Protein AF-A0A1V4QFD5-F1 (afdb_monomer_lite)

Sequence (100 aa):
MILFIFVQLALADSLFNNGFYHLARIEYERAIYFYPELGREWQTRLNLANATIEVDELKGVDAFDKLINDFPEYADEARMNLARHYLKTDRYYIASSILA

Secondary structure (DSSP, 8-state):
-HHHHHHHHHHHHHHHHTT-HHHHHHHHHHHHHH-TTGGG-HHHHHHHHHHHHTT-HHHHHHHHHHHHHH-GGGHHHHHHHHHHHHHHTT-HHHHHHH--

Foldseek 3Di:
DVVVLVVLLVVLVVCVVVVVLVVSLVSLVVSCVVPVVLVLDLVSLLSNLLSCCSPPVVVSVVSLVVSCVSCVVCNQVSLQSNLVVCVVVVNNVVSVVSND

Radius of gyration: 13.6 Å; chains: 1; bounding box: 38×30×27 Å

Structure (mmCIF, N/CA/C/O backbone):
data_AF-A0A1V4QFD5-F1
#
_entry.id   AF-A0A1V4QFD5-F1
#
loop_
_atom_site.group_PDB
_atom_site.id
_atom_site.type_symbol
_atom_site.label_atom_id
_atom_site.label_alt_id
_atom_site.label_comp_id
_atom_site.label_asym_id
_atom_site.label_entity_id
_atom_site.label_seq_id
_atom_site.pdbx_PDB_ins_code
_atom_site.Cartn_x
_atom_site.Cartn_y
_atom_site.Cartn_z
_atom_site.occupancy
_atom_site.B_iso_or_equiv
_atom_site.auth_seq_id
_atom_site.auth_comp_id
_atom_site.auth_asym_id
_atom_site.auth_atom_id
_atom_site.pdbx_PDB_model_num
ATOM 1 N N . MET A 1 1 ? 22.974 7.301 -9.805 1.00 61.69 1 MET A N 1
ATOM 2 C CA . MET A 1 1 ? 21.508 7.492 -9.892 1.00 61.69 1 MET A CA 1
ATOM 3 C C . MET A 1 1 ? 20.740 6.630 -8.887 1.00 61.69 1 MET A C 1
ATOM 5 O O . MET A 1 1 ? 19.788 7.128 -8.318 1.00 61.69 1 MET A O 1
ATOM 9 N N . ILE A 1 2 ? 21.212 5.417 -8.569 1.00 64.06 2 ILE A N 1
ATOM 10 C CA . ILE A 1 2 ? 20.643 4.508 -7.548 1.00 64.06 2 ILE A CA 1
ATOM 11 C C . ILE A 1 2 ? 20.407 5.166 -6.168 1.00 64.06 2 ILE A C 1
ATOM 13 O O . ILE A 1 2 ? 19.397 4.908 -5.526 1.00 64.06 2 ILE A O 1
ATOM 17 N N . LEU A 1 3 ? 21.296 6.065 -5.724 1.00 72.12 3 LEU A N 1
ATOM 18 C CA . LEU A 1 3 ? 21.166 6.748 -4.428 1.00 72.12 3 LEU A CA 1
ATOM 19 C C . LEU A 1 3 ? 19.847 7.537 -4.292 1.00 72.12 3 LEU A C 1
ATOM 21 O O . LEU A 1 3 ? 19.268 7.578 -3.213 1.00 72.12 3 LEU A O 1
ATOM 25 N N . PHE A 1 4 ? 19.360 8.140 -5.382 1.00 78.75 4 PHE A N 1
ATOM 26 C CA . PHE A 1 4 ? 18.130 8.938 -5.356 1.00 78.75 4 PHE A CA 1
ATOM 27 C C . PHE A 1 4 ? 16.876 8.070 -5.184 1.00 78.75 4 PHE A C 1
ATOM 29 O O . PHE A 1 4 ? 15.946 8.502 -4.511 1.00 78.75 4 PHE A O 1
ATOM 36 N N . ILE A 1 5 ? 16.877 6.841 -5.715 1.00 80.31 5 ILE A N 1
ATOM 37 C CA . ILE A 1 5 ? 15.777 5.875 -5.554 1.00 80.31 5 ILE A CA 1
ATOM 38 C C . ILE A 1 5 ? 15.581 5.539 -4.078 1.00 80.31 5 ILE A C 1
ATOM 40 O O . ILE A 1 5 ? 14.485 5.678 -3.538 1.00 80.31 5 ILE A O 1
ATOM 44 N N . PHE A 1 6 ? 16.667 5.134 -3.416 1.00 81.12 6 PHE A N 1
ATOM 45 C CA . PHE A 1 6 ? 16.618 4.715 -2.019 1.00 81.12 6 PHE A CA 1
ATOM 46 C C . PHE A 1 6 ? 16.210 5.853 -1.090 1.00 81.12 6 PHE A C 1
ATOM 48 O O . PHE A 1 6 ? 15.441 5.631 -0.162 1.00 81.12 6 PHE A O 1
ATOM 55 N N . VAL A 1 7 ? 16.671 7.078 -1.361 1.00 87.69 7 VAL A N 1
ATOM 56 C CA . VAL A 1 7 ? 16.253 8.258 -0.591 1.00 87.69 7 VAL A CA 1
ATOM 57 C C . VAL A 1 7 ? 14.752 8.512 -0.747 1.00 87.69 7 VAL A C 1
ATOM 59 O O . VAL A 1 7 ? 14.087 8.841 0.233 1.00 87.69 7 VAL A O 1
ATOM 62 N N . GLN A 1 8 ? 14.204 8.335 -1.951 1.00 89.62 8 GLN A N 1
ATOM 63 C CA . GLN A 1 8 ? 12.789 8.587 -2.207 1.00 89.62 8 GLN A CA 1
ATOM 64 C C . GLN A 1 8 ? 11.872 7.528 -1.586 1.00 89.62 8 GLN A C 1
ATOM 66 O O . GLN A 1 8 ? 10.878 7.886 -0.957 1.00 89.62 8 GLN A O 1
ATOM 71 N N . LEU A 1 9 ? 12.231 6.244 -1.685 1.00 93.69 9 LEU A N 1
ATOM 72 C CA . LEU A 1 9 ? 11.500 5.173 -0.999 1.00 93.69 9 LEU A CA 1
ATOM 73 C C . LEU A 1 9 ? 11.596 5.314 0.523 1.00 93.69 9 LEU A C 1
ATOM 75 O O . LEU A 1 9 ? 10.574 5.251 1.195 1.00 93.69 9 LEU A O 1
ATOM 79 N N . ALA A 1 10 ? 12.777 5.628 1.065 1.00 95.19 10 ALA A N 1
ATOM 80 C CA . ALA A 1 10 ? 12.936 5.855 2.501 1.00 95.19 10 ALA A CA 1
ATOM 81 C C . ALA A 1 10 ? 12.092 7.040 3.009 1.00 95.19 10 ALA A C 1
ATOM 83 O O . ALA A 1 10 ? 11.554 6.994 4.117 1.00 95.19 10 ALA A O 1
ATOM 84 N N . LEU A 1 11 ? 11.949 8.102 2.206 1.00 96.12 11 LEU A N 1
ATOM 85 C CA . LEU A 1 11 ? 11.040 9.204 2.520 1.00 96.12 11 LEU A CA 1
ATOM 86 C C . LEU A 1 11 ? 9.580 8.732 2.540 1.00 96.12 11 LEU A C 1
ATOM 88 O O . LEU A 1 11 ? 8.861 9.042 3.490 1.00 96.12 11 LEU A O 1
ATOM 92 N N . ALA A 1 12 ? 9.150 7.978 1.526 1.00 97.50 12 ALA A N 1
ATOM 93 C CA . ALA A 1 12 ? 7.795 7.437 1.449 1.00 97.50 12 ALA A CA 1
ATOM 94 C C . ALA A 1 12 ? 7.477 6.497 2.630 1.00 97.50 12 ALA A C 1
ATOM 96 O O . ALA A 1 12 ? 6.441 6.661 3.278 1.00 97.50 12 ALA A O 1
ATOM 97 N N . ASP A 1 13 ? 8.399 5.595 2.974 1.00 97.50 13 ASP A N 1
ATOM 98 C CA . ASP A 1 13 ? 8.294 4.689 4.123 1.00 97.50 13 ASP A CA 1
ATOM 99 C C . ASP A 1 13 ? 8.191 5.478 5.440 1.00 97.50 13 ASP A C 1
ATOM 101 O O . ASP A 1 13 ? 7.346 5.196 6.291 1.00 97.50 13 ASP A O 1
ATOM 105 N N . SER A 1 14 ? 9.020 6.515 5.605 1.00 98.19 14 SER A N 1
ATOM 106 C CA . SER A 1 14 ? 8.982 7.393 6.780 1.00 98.19 14 SER A CA 1
ATOM 107 C C . SER A 1 14 ? 7.635 8.106 6.909 1.00 98.19 14 SER A C 1
ATOM 109 O O . SER A 1 14 ? 7.029 8.104 7.982 1.00 98.19 14 SER A O 1
ATOM 111 N N . LEU A 1 15 ? 7.120 8.670 5.813 1.00 98.50 15 LEU A N 1
ATOM 112 C CA . LEU A 1 15 ? 5.803 9.309 5.789 1.00 98.50 15 LEU A CA 1
ATOM 113 C C . LEU A 1 15 ? 4.693 8.318 6.156 1.00 98.50 15 LEU A C 1
ATOM 115 O O . LEU A 1 15 ? 3.820 8.655 6.956 1.00 98.50 15 LEU A O 1
ATOM 119 N N . PHE A 1 16 ? 4.753 7.094 5.624 1.00 98.12 16 PHE A N 1
ATOM 120 C CA . PHE A 1 16 ? 3.782 6.040 5.910 1.00 98.12 16 PHE A CA 1
ATOM 121 C C . PHE A 1 16 ? 3.778 5.667 7.397 1.00 98.12 16 PHE A C 1
ATOM 123 O O . PHE A 1 16 ? 2.725 5.662 8.035 1.00 98.12 16 PHE A O 1
ATOM 130 N N . ASN A 1 17 ? 4.959 5.431 7.971 1.00 97.62 17 ASN A N 1
ATOM 131 C CA . ASN A 1 17 ? 5.116 5.049 9.376 1.00 97.62 17 ASN A CA 1
ATOM 132 C C . ASN A 1 17 ? 4.661 6.144 10.354 1.00 97.62 17 ASN A C 1
ATOM 134 O O . ASN A 1 17 ? 4.271 5.839 11.478 1.00 97.62 17 ASN A O 1
ATOM 138 N N . ASN A 1 18 ? 4.667 7.409 9.924 1.00 98.00 18 ASN A N 1
ATOM 139 C CA . ASN A 1 18 ? 4.156 8.540 10.702 1.00 98.00 18 ASN A CA 1
ATOM 140 C C . ASN A 1 18 ? 2.668 8.848 10.430 1.00 98.00 18 ASN A C 1
ATOM 142 O O . ASN A 1 18 ? 2.148 9.846 10.923 1.00 98.00 18 ASN A O 1
ATOM 146 N N . GLY A 1 19 ? 1.969 8.014 9.652 1.00 97.25 19 GLY A N 1
ATOM 147 C CA . GLY A 1 19 ? 0.539 8.166 9.364 1.00 97.25 19 GLY A CA 1
ATOM 148 C C . GLY A 1 19 ? 0.205 9.200 8.285 1.00 97.25 19 GLY A C 1
ATOM 149 O O . GLY A 1 19 ? -0.968 9.459 8.020 1.00 97.25 19 GLY A O 1
ATOM 150 N N . PHE A 1 20 ? 1.203 9.777 7.609 1.00 98.50 20 PHE A N 1
ATOM 151 C CA . PHE A 1 20 ? 0.997 10.711 6.500 1.00 98.50 20 PHE A CA 1
ATOM 152 C C . PHE A 1 20 ? 0.720 9.962 5.187 1.00 98.50 20 PHE A C 1
ATOM 154 O O . PHE A 1 20 ? 1.408 10.157 4.185 1.00 98.50 20 PHE A O 1
ATOM 161 N N . TYR A 1 21 ? -0.301 9.101 5.181 1.00 97.94 21 TYR A N 1
ATOM 162 C CA . TYR A 1 21 ? -0.568 8.141 4.103 1.00 97.94 21 TYR A CA 1
ATOM 163 C C . TYR A 1 21 ? -0.753 8.787 2.727 1.00 97.94 21 TYR A C 1
ATOM 165 O O . TYR A 1 21 ? -0.230 8.287 1.734 1.00 97.94 21 TYR A O 1
ATOM 173 N N . HIS A 1 22 ? -1.415 9.945 2.663 1.00 98.19 22 HIS A N 1
ATOM 174 C CA . HIS A 1 22 ? -1.575 10.692 1.413 1.00 98.19 22 HIS A CA 1
ATOM 175 C C . HIS A 1 22 ? -0.229 11.135 0.816 1.00 98.19 22 HIS A C 1
ATOM 177 O O . HIS A 1 22 ? -0.016 11.003 -0.387 1.00 98.19 22 HIS A O 1
ATOM 183 N N . LEU A 1 23 ? 0.692 11.634 1.649 1.00 98.25 23 LEU A N 1
ATOM 184 C CA . LEU A 1 23 ? 2.027 12.037 1.196 1.00 98.25 23 LEU A CA 1
ATOM 185 C C . LEU A 1 23 ? 2.885 10.818 0.854 1.00 98.25 23 LEU A C 1
ATOM 187 O O . LEU A 1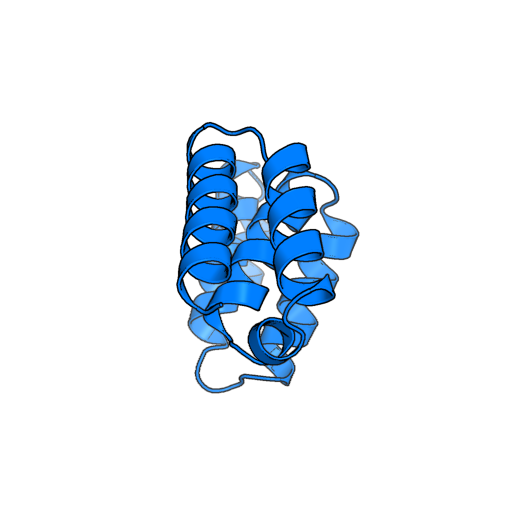 23 ? 3.573 10.831 -0.161 1.00 98.25 23 LEU A O 1
ATOM 191 N N . ALA A 1 24 ? 2.797 9.752 1.654 1.00 98.50 24 ALA A N 1
ATOM 192 C CA . ALA A 1 24 ? 3.482 8.495 1.372 1.00 98.50 24 ALA A CA 1
ATOM 193 C C . ALA A 1 24 ? 3.079 7.932 0.002 1.00 98.50 24 ALA A C 1
ATOM 195 O O . ALA A 1 24 ? 3.948 7.611 -0.805 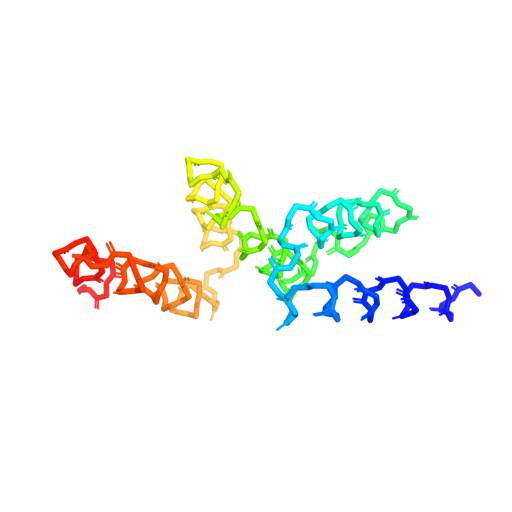1.00 98.50 24 ALA A O 1
ATOM 196 N N . ARG A 1 25 ? 1.771 7.895 -0.301 1.00 98.31 25 ARG A N 1
ATOM 197 C CA . ARG A 1 25 ? 1.250 7.457 -1.605 1.00 98.31 25 ARG A CA 1
ATOM 198 C C . ARG A 1 25 ? 1.866 8.259 -2.751 1.00 98.31 25 ARG A C 1
ATOM 200 O O . ARG A 1 25 ? 2.367 7.660 -3.695 1.00 98.31 25 ARG A O 1
ATOM 207 N N . ILE A 1 26 ? 1.875 9.591 -2.641 1.00 97.94 26 ILE A N 1
ATOM 208 C CA . ILE A 1 26 ? 2.459 10.476 -3.661 1.00 97.94 26 ILE A CA 1
ATOM 209 C C . ILE A 1 26 ? 3.946 10.175 -3.872 1.00 97.94 26 ILE A C 1
ATOM 211 O O . ILE A 1 26 ? 4.400 10.136 -5.014 1.00 97.94 26 ILE A O 1
ATOM 215 N N . GLU A 1 27 ? 4.718 9.963 -2.805 1.00 97.56 27 GLU A N 1
ATOM 216 C CA . GLU A 1 27 ? 6.150 9.683 -2.945 1.00 97.56 27 GLU A CA 1
ATOM 217 C C . GLU A 1 27 ? 6.425 8.279 -3.508 1.00 97.56 27 GLU A C 1
ATOM 219 O O . GLU A 1 27 ? 7.339 8.140 -4.321 1.00 97.56 27 GLU A O 1
ATOM 224 N N . TYR A 1 28 ? 5.608 7.26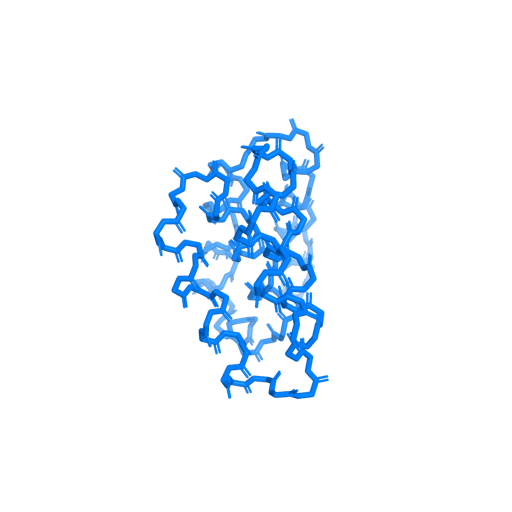5 -3.194 1.00 97.75 28 TYR A N 1
ATOM 225 C CA . TYR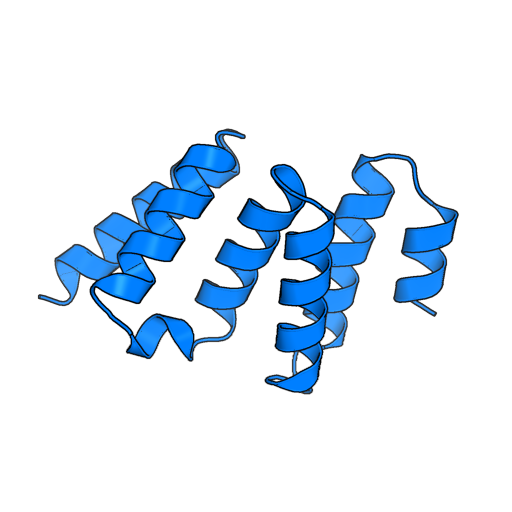 A 1 28 ? 5.686 5.961 -3.870 1.00 97.75 28 TYR A CA 1
ATOM 226 C C . TYR A 1 28 ? 5.326 6.059 -5.359 1.00 97.75 28 TYR A C 1
ATOM 228 O O . TYR A 1 28 ? 6.056 5.541 -6.202 1.00 97.75 28 TYR A O 1
ATOM 236 N N . GLU A 1 29 ? 4.235 6.750 -5.708 1.00 97.25 29 GLU A N 1
ATOM 237 C CA . GLU A 1 29 ? 3.837 6.988 -7.105 1.00 97.25 29 GLU A CA 1
ATOM 238 C C . GLU A 1 29 ? 4.939 7.726 -7.871 1.00 97.25 29 GLU A C 1
ATOM 240 O O . GLU A 1 29 ? 5.278 7.363 -8.997 1.00 97.25 29 GLU A O 1
ATOM 245 N N . ARG A 1 30 ? 5.549 8.736 -7.242 1.00 96.00 30 ARG A N 1
ATOM 246 C CA . ARG A 1 30 ? 6.662 9.492 -7.816 1.00 96.00 30 ARG A CA 1
ATOM 247 C C . ARG A 1 30 ? 7.912 8.625 -7.990 1.00 96.00 30 ARG A C 1
ATOM 249 O O . ARG A 1 30 ? 8.562 8.735 -9.029 1.00 96.00 30 ARG A O 1
ATOM 256 N N . ALA A 1 31 ? 8.233 7.758 -7.026 1.00 95.50 31 ALA A N 1
ATOM 257 C CA . ALA A 1 31 ? 9.331 6.801 -7.153 1.00 95.50 31 ALA A CA 1
ATOM 258 C C . ALA A 1 31 ? 9.120 5.892 -8.373 1.00 95.50 31 ALA A C 1
ATOM 260 O O . ALA A 1 31 ? 10.007 5.791 -9.214 1.00 95.50 31 ALA A O 1
ATOM 261 N N . ILE A 1 32 ? 7.926 5.314 -8.526 1.00 95.88 32 ILE A N 1
ATOM 262 C CA . ILE A 1 32 ? 7.582 4.464 -9.677 1.00 95.88 32 ILE A CA 1
ATOM 263 C C . ILE A 1 32 ? 7.595 5.260 -10.990 1.00 95.88 32 ILE A C 1
ATOM 265 O O . ILE A 1 32 ? 8.038 4.748 -12.013 1.00 95.88 32 ILE A O 1
ATOM 269 N N . TYR A 1 33 ? 7.141 6.516 -10.986 1.00 95.19 33 TYR A N 1
ATOM 270 C CA . TYR A 1 33 ? 7.150 7.364 -12.180 1.00 95.19 33 TYR A CA 1
ATOM 271 C C . TYR A 1 33 ? 8.570 7.608 -12.710 1.00 95.19 33 TYR A C 1
ATOM 273 O O . TYR A 1 33 ? 8.807 7.508 -13.913 1.00 95.19 33 TYR A O 1
ATOM 281 N N . PHE A 1 34 ? 9.518 7.922 -11.822 1.00 93.38 34 PHE A N 1
ATOM 282 C CA . PHE A 1 34 ? 10.913 8.142 -12.213 1.00 93.38 34 PHE A CA 1
ATOM 283 C C . PHE A 1 34 ? 11.690 6.840 -12.441 1.00 93.38 34 PHE A C 1
ATOM 285 O O . PHE A 1 34 ? 12.650 6.849 -13.212 1.00 93.38 34 PHE A O 1
ATOM 292 N N . TYR A 1 35 ? 11.264 5.743 -11.810 1.00 93.81 35 TYR A N 1
ATOM 293 C CA . TYR A 1 35 ? 11.912 4.430 -11.855 1.00 93.81 35 TYR A CA 1
ATOM 294 C C . TYR A 1 35 ? 10.865 3.323 -12.081 1.00 93.81 35 TYR A C 1
ATOM 296 O O . TYR A 1 35 ? 10.453 2.640 -11.135 1.00 93.81 35 TYR A O 1
ATOM 304 N N . PRO A 1 36 ? 10.387 3.145 -13.330 1.00 95.06 36 PRO A N 1
ATOM 305 C CA . PRO A 1 36 ? 9.282 2.236 -13.648 1.00 95.06 36 PRO A CA 1
ATOM 306 C C . PRO A 1 36 ? 9.533 0.764 -13.299 1.00 95.06 36 PRO A C 1
ATOM 308 O O . PRO A 1 36 ? 8.581 -0.004 -13.157 1.00 95.06 36 PRO A O 1
ATOM 311 N N . GLU A 1 37 ? 10.794 0.352 -13.160 1.00 94.81 37 GLU A N 1
ATOM 312 C CA . GLU A 1 37 ? 11.197 -0.971 -12.684 1.00 94.81 37 GLU A CA 1
ATOM 313 C C . GLU A 1 37 ? 10.660 -1.283 -11.283 1.00 94.81 37 GLU A C 1
ATOM 315 O O . GLU A 1 37 ? 10.221 -2.407 -11.052 1.00 94.81 37 GLU A O 1
ATOM 320 N N . LEU A 1 38 ? 10.561 -0.279 -10.404 1.00 94.69 38 LEU A N 1
ATOM 321 C CA . LEU A 1 38 ? 9.983 -0.432 -9.067 1.00 94.69 38 LEU A CA 1
ATOM 322 C C . LEU A 1 38 ? 8.497 -0.795 -9.135 1.00 94.69 38 LEU A C 1
ATOM 324 O O . LEU A 1 38 ? 7.979 -1.524 -8.297 1.00 94.69 38 LEU A O 1
ATOM 328 N N . GLY A 1 39 ? 7.803 -0.342 -10.183 1.00 95.38 39 GLY A N 1
ATOM 329 C CA . GLY A 1 39 ? 6.420 -0.726 -10.460 1.00 95.38 39 GLY A CA 1
ATOM 330 C C . GLY A 1 39 ? 6.252 -2.203 -10.827 1.00 95.38 39 GLY A C 1
ATOM 331 O O . GLY A 1 39 ? 5.122 -2.654 -10.987 1.00 95.38 39 GLY A O 1
ATOM 332 N N . ARG A 1 40 ? 7.345 -2.963 -10.974 1.00 95.50 40 ARG A N 1
ATOM 333 C CA . ARG A 1 40 ? 7.345 -4.422 -11.167 1.00 95.50 40 ARG A CA 1
ATOM 334 C C . ARG A 1 40 ? 7.798 -5.178 -9.921 1.00 95.50 40 ARG A C 1
ATOM 336 O O . ARG A 1 40 ? 7.733 -6.401 -9.913 1.00 95.50 40 ARG A O 1
ATOM 343 N N . GLU A 1 41 ? 8.249 -4.476 -8.886 1.00 96.06 41 GLU A N 1
ATOM 344 C CA . GLU A 1 41 ? 8.697 -5.083 -7.640 1.00 96.06 41 GLU A CA 1
ATOM 345 C C . GLU A 1 41 ? 7.515 -5.258 -6.684 1.00 96.06 41 GLU A C 1
ATOM 347 O O . GLU A 1 41 ? 6.773 -4.311 -6.404 1.00 96.06 41 GLU A O 1
ATOM 352 N N . TRP A 1 42 ? 7.360 -6.476 -6.155 1.00 97.00 42 TRP A N 1
ATOM 353 C CA . TRP A 1 42 ? 6.336 -6.818 -5.163 1.00 97.00 42 TRP A CA 1
ATOM 354 C C . TRP A 1 42 ? 6.291 -5.801 -4.017 1.00 97.00 42 TRP A C 1
ATOM 356 O O . TRP A 1 42 ? 5.245 -5.215 -3.741 1.00 97.00 42 TRP A O 1
ATOM 366 N N . GLN A 1 43 ? 7.445 -5.540 -3.394 1.00 96.62 43 GLN A N 1
ATOM 367 C CA . GLN A 1 43 ? 7.527 -4.727 -2.184 1.00 96.62 43 GLN A CA 1
ATOM 368 C C . GLN A 1 43 ? 7.077 -3.283 -2.421 1.00 96.62 43 GLN A C 1
ATOM 370 O O . GLN A 1 43 ? 6.310 -2.739 -1.628 1.00 96.62 43 GLN A O 1
ATOM 375 N N . THR A 1 44 ? 7.519 -2.648 -3.512 1.00 96.62 44 THR A N 1
ATOM 376 C CA . THR A 1 44 ? 7.126 -1.263 -3.798 1.00 96.62 44 THR A CA 1
ATOM 377 C C . THR A 1 44 ? 5.633 -1.165 -4.085 1.00 96.62 44 THR A C 1
ATOM 379 O O . THR A 1 44 ? 4.967 -0.251 -3.595 1.00 96.62 44 THR A O 1
ATOM 382 N N . ARG A 1 45 ? 5.075 -2.124 -4.833 1.00 98.06 45 ARG A N 1
ATOM 383 C CA . ARG A 1 45 ? 3.635 -2.161 -5.101 1.00 98.06 45 ARG A CA 1
ATOM 384 C C . ARG A 1 45 ? 2.818 -2.433 -3.837 1.00 98.06 45 ARG A C 1
ATOM 386 O O . ARG A 1 45 ? 1.778 -1.802 -3.666 1.00 98.06 45 ARG A O 1
ATOM 393 N N . LEU A 1 46 ? 3.288 -3.309 -2.946 1.00 98.44 46 LEU A N 1
ATOM 394 C CA . LEU A 1 46 ? 2.661 -3.569 -1.647 1.00 98.44 46 LEU A CA 1
ATOM 395 C C . LEU A 1 46 ? 2.653 -2.312 -0.770 1.00 98.44 46 LEU A C 1
ATOM 397 O O . LEU A 1 46 ? 1.613 -1.951 -0.220 1.00 98.44 46 LEU A O 1
ATOM 401 N N . ASN A 1 47 ? 3.779 -1.603 -0.682 1.00 98.06 47 ASN A N 1
ATOM 402 C CA . ASN A 1 47 ? 3.873 -0.351 0.069 1.00 98.06 47 ASN A CA 1
ATOM 403 C C . ASN A 1 47 ? 2.924 0.721 -0.493 1.00 98.06 47 ASN A C 1
ATOM 405 O O . ASN A 1 47 ? 2.218 1.388 0.269 1.00 98.06 47 ASN A O 1
ATOM 409 N N . LEU A 1 48 ? 2.840 0.843 -1.822 1.00 98.44 48 LEU A N 1
ATOM 410 C CA . LEU A 1 48 ? 1.885 1.739 -2.469 1.00 98.44 48 LEU A CA 1
ATOM 411 C C . LEU A 1 48 ? 0.430 1.328 -2.194 1.00 98.44 48 LEU A C 1
ATOM 413 O O . LEU A 1 48 ? -0.391 2.197 -1.902 1.00 98.44 48 LEU A O 1
ATOM 417 N N . ALA A 1 49 ? 0.093 0.036 -2.258 1.00 98.50 49 ALA A N 1
ATOM 418 C CA . ALA A 1 49 ? -1.254 -0.460 -1.963 1.00 98.50 49 ALA A CA 1
ATOM 419 C C . ALA A 1 49 ? -1.656 -0.169 -0.508 1.00 98.50 49 ALA A C 1
ATOM 421 O O . ALA A 1 49 ? -2.739 0.365 -0.268 1.00 98.50 49 ALA A O 1
ATOM 422 N N . ASN A 1 50 ? -0.747 -0.403 0.446 1.00 98.44 50 ASN A N 1
ATOM 423 C CA . ASN A 1 50 ? -0.919 -0.043 1.855 1.00 98.44 50 ASN A CA 1
ATOM 424 C C . ASN A 1 50 ? -1.146 1.467 2.047 1.00 98.44 50 ASN A C 1
ATOM 426 O O . ASN A 1 50 ? -2.033 1.876 2.790 1.00 98.44 50 ASN A O 1
ATOM 430 N N . ALA A 1 51 ? -0.374 2.324 1.374 1.00 98.44 51 ALA A N 1
ATOM 431 C CA . ALA A 1 51 ? -0.595 3.770 1.443 1.00 98.44 51 ALA A CA 1
ATOM 432 C C . ALA A 1 51 ? -1.917 4.186 0.777 1.00 98.44 51 ALA A C 1
ATOM 434 O O . ALA A 1 51 ? -2.579 5.117 1.228 1.00 98.44 51 ALA A O 1
ATOM 435 N N . THR A 1 52 ? -2.310 3.493 -0.293 1.00 98.69 52 THR A N 1
ATOM 436 C CA . THR A 1 52 ? -3.529 3.788 -1.050 1.00 98.69 52 THR A CA 1
ATOM 437 C C . THR A 1 52 ? -4.773 3.420 -0.260 1.00 98.69 52 THR A C 1
ATOM 439 O O . THR A 1 52 ? -5.681 4.241 -0.196 1.00 98.69 52 THR A O 1
ATOM 442 N N . ILE A 1 53 ? -4.810 2.249 0.384 1.00 98.44 53 ILE A N 1
ATOM 443 C CA . ILE A 1 53 ? -5.995 1.793 1.123 1.00 98.44 53 ILE A CA 1
ATOM 444 C C . ILE A 1 53 ? -6.330 2.686 2.321 1.00 98.44 53 ILE A C 1
ATOM 446 O O . ILE A 1 53 ? -7.499 2.895 2.624 1.00 98.44 53 ILE A O 1
ATOM 450 N N . GLU A 1 54 ? -5.323 3.287 2.955 1.00 97.94 54 GLU A N 1
ATOM 451 C CA . GLU A 1 54 ? -5.527 4.240 4.052 1.00 97.94 54 GLU A CA 1
ATOM 452 C C . GLU A 1 54 ? -6.090 5.599 3.582 1.00 97.94 54 GLU A C 1
ATOM 454 O O . GLU A 1 54 ? -6.539 6.395 4.403 1.00 97.94 54 GLU A O 1
ATOM 459 N N . VAL A 1 55 ? -6.067 5.887 2.274 1.00 97.50 55 VAL A N 1
ATOM 460 C CA . VAL A 1 55 ? -6.534 7.159 1.684 1.00 97.50 55 VAL A CA 1
ATOM 461 C C . VAL A 1 55 ? -7.821 6.979 0.878 1.00 97.50 55 VAL A C 1
ATOM 463 O O . VAL A 1 55 ? -8.693 7.844 0.893 1.00 97.50 55 VAL A O 1
ATOM 466 N N . ASP A 1 56 ? -7.914 5.887 0.128 1.00 98.12 56 ASP A N 1
ATOM 467 C CA . ASP A 1 56 ? -8.992 5.551 -0.797 1.00 98.12 56 ASP A CA 1
ATOM 468 C C . ASP A 1 56 ? -9.132 4.026 -0.814 1.00 98.12 56 ASP A C 1
ATOM 470 O O . ASP A 1 56 ? -8.431 3.321 -1.545 1.00 98.12 56 ASP A O 1
ATOM 474 N N . GLU A 1 57 ? -10.014 3.516 0.045 1.00 97.50 57 GLU A N 1
ATOM 475 C CA . GLU A 1 57 ? -10.158 2.081 0.276 1.00 97.50 57 GLU A CA 1
ATOM 476 C C . GLU A 1 57 ? -10.463 1.307 -1.006 1.00 97.50 57 GLU A C 1
ATOM 478 O O . GLU A 1 57 ? -9.857 0.267 -1.242 1.00 97.50 57 GLU A O 1
ATOM 483 N N . LEU A 1 58 ? -11.355 1.822 -1.858 1.00 98.00 58 LEU A N 1
ATOM 484 C CA . LEU A 1 58 ? -11.757 1.138 -3.086 1.00 98.00 58 LEU A CA 1
ATOM 485 C C . LEU A 1 58 ? -10.556 0.921 -4.014 1.00 98.00 58 LEU A C 1
ATOM 487 O O . LEU A 1 58 ? -10.361 -0.177 -4.532 1.00 98.00 58 LEU A O 1
ATOM 491 N N . LYS A 1 59 ? -9.726 1.955 -4.197 1.00 98.25 59 LYS A N 1
ATOM 492 C CA . LYS A 1 59 ? -8.489 1.829 -4.983 1.00 98.25 59 LYS A CA 1
ATOM 493 C C . LYS A 1 59 ? -7.447 0.965 -4.289 1.00 98.25 59 LYS A C 1
ATOM 495 O O . LYS A 1 59 ? -6.687 0.281 -4.966 1.00 98.25 59 LYS A O 1
ATOM 500 N N . GLY A 1 60 ? -7.396 1.007 -2.961 1.00 98.31 60 GLY A N 1
ATOM 501 C CA . GLY A 1 60 ? -6.534 0.141 -2.170 1.00 98.31 60 GLY A CA 1
ATOM 502 C C . GLY A 1 60 ? -6.854 -1.331 -2.403 1.00 98.31 60 GLY A C 1
ATOM 503 O O . GLY A 1 60 ? -5.958 -2.096 -2.740 1.00 98.31 60 GLY A O 1
ATOM 504 N N . VAL A 1 61 ? -8.131 -1.707 -2.298 1.00 98.44 61 VAL A N 1
ATOM 505 C CA . VAL A 1 61 ? -8.618 -3.070 -2.561 1.00 98.44 61 VAL A CA 1
ATOM 506 C C . VAL A 1 61 ? -8.277 -3.507 -3.986 1.00 98.44 61 VAL A C 1
ATOM 508 O O . VAL A 1 61 ? -7.661 -4.553 -4.153 1.00 98.44 61 VAL A O 1
ATOM 511 N N . ASP A 1 62 ? -8.557 -2.679 -4.998 1.00 98.44 62 ASP A N 1
ATOM 512 C CA . ASP A 1 62 ? -8.180 -2.976 -6.392 1.00 98.44 62 ASP A CA 1
ATOM 513 C C . ASP A 1 62 ? -6.658 -3.171 -6.559 1.00 98.44 62 ASP A C 1
ATOM 515 O O . ASP A 1 62 ? -6.205 -4.051 -7.294 1.00 98.44 62 ASP A O 1
ATOM 519 N N . ALA A 1 63 ? -5.838 -2.393 -5.844 1.00 98.25 63 ALA A N 1
ATOM 520 C CA . ALA A 1 63 ? -4.388 -2.574 -5.844 1.00 98.25 63 ALA A CA 1
ATOM 521 C C . ALA A 1 63 ? -3.963 -3.901 -5.191 1.00 98.25 63 ALA A C 1
ATOM 523 O O . ALA A 1 63 ? -3.054 -4.559 -5.703 1.00 98.25 63 ALA A O 1
ATOM 524 N N . PHE A 1 64 ? -4.624 -4.318 -4.106 1.00 98.56 64 PHE A N 1
ATOM 525 C CA . PHE A 1 64 ? -4.401 -5.623 -3.476 1.00 98.56 64 PHE A CA 1
ATOM 526 C C . PHE A 1 64 ? -4.829 -6.786 -4.375 1.00 98.56 64 PHE A C 1
ATOM 528 O O . PHE A 1 64 ? -4.075 -7.747 -4.506 1.00 98.56 64 PHE A O 1
ATOM 535 N N . ASP A 1 65 ? -5.970 -6.686 -5.055 1.00 98.38 65 ASP A N 1
ATOM 536 C CA . ASP A 1 65 ? -6.423 -7.713 -5.999 1.00 98.38 65 ASP A CA 1
ATOM 537 C C . ASP A 1 65 ? -5.423 -7.888 -7.147 1.00 98.38 65 ASP A C 1
ATOM 539 O O . ASP A 1 65 ? -5.059 -9.007 -7.516 1.00 98.38 65 ASP A O 1
ATOM 543 N N . LYS A 1 66 ? -4.900 -6.780 -7.683 1.00 98.12 66 LYS A N 1
ATOM 544 C CA . LYS A 1 66 ? -3.828 -6.818 -8.689 1.00 98.12 66 LYS A CA 1
ATOM 545 C C . LYS A 1 66 ? -2.543 -7.430 -8.141 1.00 98.12 66 LYS A C 1
ATOM 547 O O . LYS A 1 66 ? -1.907 -8.198 -8.849 1.00 98.12 66 LYS A O 1
ATOM 552 N N . LEU A 1 67 ? -2.156 -7.115 -6.905 1.00 97.75 67 LEU A N 1
ATOM 553 C CA . LEU A 1 67 ? -0.986 -7.719 -6.256 1.00 97.75 67 LEU A CA 1
ATOM 554 C C . LEU A 1 67 ? -1.124 -9.238 -6.125 1.00 97.75 67 LEU A C 1
ATOM 556 O O . LEU A 1 67 ? -0.195 -9.957 -6.473 1.00 97.75 67 LEU A O 1
ATOM 560 N N . ILE A 1 68 ? -2.282 -9.718 -5.671 1.00 98.00 68 ILE A N 1
ATOM 561 C CA . ILE A 1 68 ? -2.567 -11.150 -5.505 1.00 98.00 68 ILE A CA 1
ATOM 562 C C . ILE A 1 68 ? -2.503 -11.886 -6.848 1.00 98.00 68 ILE A C 1
ATOM 564 O O . ILE A 1 68 ? -2.001 -13.006 -6.911 1.00 98.00 68 ILE A O 1
ATOM 568 N N . ASN A 1 69 ? -3.000 -11.262 -7.917 1.00 97.94 69 ASN A N 1
ATOM 569 C CA . ASN A 1 69 ? -2.994 -11.858 -9.252 1.00 97.94 69 ASN A CA 1
ATOM 570 C C . ASN A 1 69 ? -1.610 -11.826 -9.915 1.00 97.94 69 ASN A C 1
ATOM 572 O O . ASN A 1 69 ? -1.220 -12.799 -10.556 1.00 97.94 69 ASN A O 1
ATOM 576 N N . ASP A 1 70 ? -0.877 -10.721 -9.770 1.00 97.75 70 ASP A N 1
ATOM 577 C CA . ASP A 1 70 ? 0.426 -10.540 -10.416 1.00 97.75 70 ASP A CA 1
ATOM 578 C C . ASP A 1 70 ? 1.555 -11.276 -9.678 1.00 97.75 70 ASP A C 1
ATOM 580 O O . ASP A 1 70 ? 2.552 -11.634 -10.303 1.00 97.75 70 ASP A O 1
ATOM 584 N N . PHE A 1 71 ? 1.396 -11.507 -8.369 1.00 97.88 71 PHE A N 1
ATOM 585 C CA . PHE A 1 71 ? 2.366 -12.190 -7.511 1.00 97.88 71 PHE A CA 1
ATOM 586 C C . PHE A 1 71 ? 1.688 -13.261 -6.642 1.00 97.88 71 PHE A C 1
ATOM 588 O O . PHE A 1 71 ? 1.553 -13.100 -5.420 1.00 97.88 71 PHE A O 1
ATOM 595 N N . PRO A 1 72 ? 1.235 -14.368 -7.251 1.00 97.75 72 PRO A N 1
ATOM 596 C CA . PRO A 1 72 ? 0.517 -15.417 -6.536 1.00 97.75 72 PRO A CA 1
ATOM 597 C C . PRO A 1 72 ? 1.334 -16.035 -5.390 1.00 97.75 72 PRO A C 1
ATOM 599 O O . PRO A 1 72 ? 0.756 -16.474 -4.399 1.00 97.75 72 PRO A O 1
ATOM 602 N N . GLU A 1 73 ? 2.667 -16.032 -5.474 1.00 98.12 73 GLU A N 1
ATOM 603 C CA . GLU A 1 73 ? 3.568 -16.504 -4.418 1.00 98.12 73 GLU A CA 1
ATOM 604 C C . GLU A 1 73 ? 3.528 -15.657 -3.134 1.00 98.12 73 GLU A C 1
ATOM 606 O O . GLU A 1 73 ? 3.892 -16.156 -2.069 1.00 98.12 73 GLU A O 1
ATOM 611 N N . TYR A 1 74 ? 3.049 -14.410 -3.212 1.00 97.88 74 TYR A N 1
ATOM 612 C CA . TYR A 1 74 ? 2.880 -13.506 -2.070 1.00 97.88 74 TYR A CA 1
ATOM 613 C C . TYR A 1 74 ? 1.402 -13.202 -1.763 1.00 97.88 74 TYR A C 1
ATOM 615 O O . TYR A 1 74 ? 1.091 -12.309 -0.969 1.00 97.88 74 TYR A O 1
ATOM 623 N N . ALA A 1 75 ? 0.464 -13.947 -2.359 1.00 96.62 75 ALA A N 1
ATOM 624 C CA . ALA A 1 75 ? -0.973 -13.716 -2.208 1.00 96.62 75 ALA A CA 1
ATOM 625 C C . ALA A 1 75 ? -1.427 -13.697 -0.739 1.00 96.62 75 ALA A C 1
ATOM 627 O O . ALA A 1 75 ? -2.190 -12.817 -0.337 1.00 96.62 75 ALA A O 1
ATOM 628 N N . ASP A 1 76 ? -0.928 -14.626 0.077 1.00 97.44 76 ASP A N 1
ATOM 629 C CA . ASP A 1 76 ? -1.289 -14.706 1.495 1.00 97.44 76 ASP A CA 1
ATOM 630 C C . ASP A 1 76 ? -0.766 -13.503 2.290 1.00 97.44 76 ASP A C 1
ATOM 632 O O . ASP A 1 76 ? -1.452 -13.003 3.183 1.00 97.44 76 ASP A O 1
ATOM 636 N N . GLU A 1 77 ? 0.404 -12.965 1.931 1.00 97.69 77 GLU A N 1
ATOM 637 C CA . GLU A 1 77 ? 0.929 -11.738 2.531 1.00 97.69 77 GLU A CA 1
ATOM 638 C C . GLU A 1 77 ? 0.068 -10.522 2.155 1.00 97.69 77 GLU A C 1
ATOM 640 O O . GLU A 1 77 ? -0.284 -9.726 3.033 1.00 97.69 77 GLU A O 1
ATOM 645 N N . ALA A 1 78 ? -0.331 -10.380 0.885 1.00 98.06 78 ALA A N 1
ATOM 646 C CA . ALA A 1 78 ? -1.257 -9.319 0.467 1.00 98.06 78 ALA A CA 1
ATOM 647 C C . ALA A 1 78 ? -2.598 -9.415 1.206 1.00 98.06 78 ALA A C 1
ATOM 649 O O . ALA A 1 78 ? -3.055 -8.421 1.774 1.00 98.06 78 ALA A O 1
ATOM 650 N N . ARG A 1 79 ? -3.202 -10.610 1.256 1.00 98.25 79 ARG A N 1
ATOM 651 C CA . ARG A 1 79 ? -4.459 -10.860 1.981 1.00 98.25 79 ARG A CA 1
ATOM 652 C C . ARG A 1 79 ? -4.331 -10.530 3.460 1.00 98.25 79 ARG A C 1
ATOM 654 O O . ARG A 1 79 ? -5.221 -9.894 4.015 1.00 98.25 79 ARG A O 1
ATOM 661 N N . MET A 1 80 ? -3.215 -10.894 4.089 1.00 98.12 80 MET A N 1
ATOM 662 C CA . MET A 1 80 ? -2.955 -10.575 5.491 1.00 98.12 80 MET A CA 1
ATOM 663 C C . MET A 1 80 ? -2.860 -9.064 5.734 1.00 98.12 80 MET A C 1
ATOM 665 O O . MET A 1 80 ? -3.408 -8.564 6.717 1.00 98.12 80 MET A O 1
ATOM 669 N N . ASN A 1 81 ? -2.196 -8.318 4.847 1.00 97.88 81 ASN A N 1
ATOM 670 C CA . ASN A 1 81 ? -2.124 -6.857 4.948 1.00 97.88 81 ASN A CA 1
ATOM 671 C C . ASN A 1 81 ? -3.503 -6.207 4.754 1.00 97.88 81 ASN A C 1
ATOM 673 O O . ASN A 1 81 ? -3.898 -5.362 5.562 1.00 97.88 81 ASN A O 1
ATOM 677 N N . LEU A 1 82 ? -4.271 -6.659 3.761 1.00 98.25 82 LEU A N 1
ATOM 678 C CA . LEU A 1 82 ? -5.635 -6.192 3.529 1.00 98.25 82 LEU A CA 1
ATOM 679 C C . LEU A 1 82 ? -6.560 -6.510 4.719 1.00 98.25 82 LEU A C 1
ATOM 681 O O . LEU A 1 82 ? -7.276 -5.640 5.215 1.00 98.25 82 LEU A O 1
ATOM 685 N N . ALA A 1 83 ? -6.502 -7.734 5.245 1.00 98.12 83 ALA A N 1
ATOM 686 C CA . ALA A 1 83 ? -7.255 -8.133 6.428 1.00 98.12 83 ALA A CA 1
ATOM 687 C C . ALA A 1 83 ? -6.870 -7.292 7.654 1.00 98.12 83 ALA A C 1
ATOM 689 O O . ALA A 1 83 ? -7.749 -6.875 8.405 1.00 98.12 83 ALA A O 1
ATOM 690 N N . ARG A 1 84 ? -5.581 -6.967 7.842 1.00 97.56 84 ARG A N 1
ATOM 691 C CA . ARG A 1 84 ? -5.116 -6.091 8.931 1.00 97.56 84 ARG A CA 1
ATOM 692 C C . ARG A 1 84 ? -5.731 -4.693 8.848 1.00 97.56 84 ARG A C 1
ATOM 694 O O . ARG A 1 84 ? -6.113 -4.150 9.884 1.00 97.56 84 ARG A O 1
ATOM 701 N N . HIS A 1 85 ? -5.872 -4.131 7.648 1.00 97.06 85 HIS A N 1
ATOM 702 C CA . HIS A 1 85 ? -6.591 -2.869 7.458 1.00 97.06 85 HIS A CA 1
ATOM 703 C C . HIS A 1 85 ? -8.063 -2.987 7.898 1.00 97.06 85 HIS A C 1
ATOM 705 O O . HIS A 1 85 ? -8.571 -2.142 8.643 1.00 97.06 85 HIS A O 1
ATOM 711 N N . TYR A 1 86 ? -8.748 -4.068 7.516 1.00 98.06 86 TYR A N 1
ATOM 712 C CA . TYR A 1 86 ? -10.130 -4.301 7.945 1.00 98.06 86 TYR A CA 1
ATOM 713 C C . TYR A 1 86 ? -10.264 -4.529 9.455 1.00 98.06 86 TYR A C 1
ATOM 715 O O . TYR A 1 86 ? -11.204 -4.020 10.059 1.00 98.06 86 TYR A O 1
ATOM 723 N N . LEU A 1 87 ? -9.302 -5.198 10.096 1.00 97.44 87 LEU A N 1
ATOM 724 C CA . LEU A 1 87 ? -9.253 -5.320 11.556 1.00 97.44 87 LEU A CA 1
ATOM 725 C C . LEU A 1 87 ? -9.072 -3.956 12.238 1.00 97.44 87 LEU A C 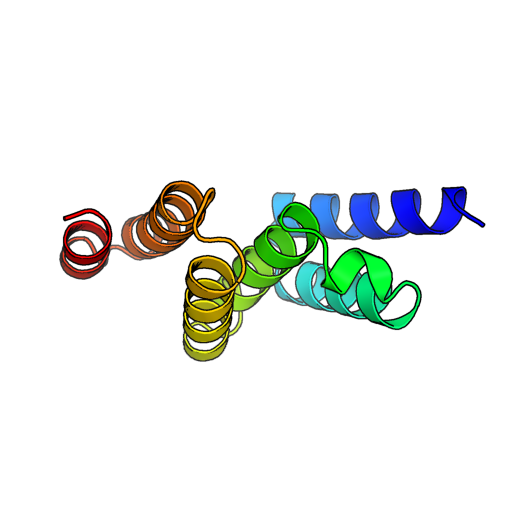1
ATOM 727 O O . LEU A 1 87 ? -9.780 -3.661 13.194 1.00 97.44 87 LEU A O 1
ATOM 731 N N . LYS A 1 88 ? -8.175 -3.102 11.725 1.00 96.06 88 LYS A N 1
ATOM 732 C CA . LYS A 1 88 ? -7.937 -1.737 12.242 1.00 96.06 88 LYS A CA 1
ATOM 733 C C . LYS A 1 88 ? -9.180 -0.845 12.155 1.00 96.06 88 LYS A C 1
ATOM 735 O O . LYS A 1 88 ? -9.321 0.086 12.939 1.00 96.06 88 LYS A O 1
ATOM 740 N N . THR A 1 89 ? -10.058 -1.117 11.194 1.00 96.31 89 THR A N 1
ATOM 741 C CA . THR A 1 89 ? -11.299 -0.367 10.948 1.00 96.31 89 THR A CA 1
ATOM 742 C C . THR A 1 89 ? -12.542 -1.074 11.503 1.00 96.31 89 THR A C 1
ATOM 744 O O . THR A 1 89 ? -13.650 -0.793 11.057 1.00 96.31 89 THR A O 1
ATOM 747 N N . ASP A 1 90 ? -12.366 -2.004 12.453 1.00 97.56 90 ASP A N 1
ATOM 748 C CA . ASP A 1 90 ? -13.430 -2.760 13.137 1.00 97.56 90 ASP A CA 1
ATOM 749 C C . ASP A 1 90 ? -14.337 -3.604 12.214 1.00 97.56 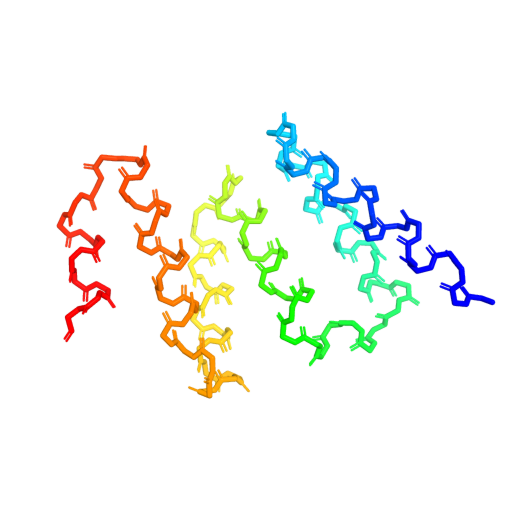90 ASP A C 1
ATOM 751 O O . ASP A 1 90 ? -15.446 -4.008 12.571 1.00 97.56 90 ASP A O 1
ATOM 755 N N . ARG A 1 91 ? -13.861 -3.941 11.011 1.00 97.69 91 ARG A N 1
ATOM 756 C CA . ARG A 1 91 ? -14.579 -4.740 10.003 1.00 97.69 91 ARG A CA 1
ATOM 757 C C . ARG A 1 91 ? -14.151 -6.201 10.038 1.00 97.69 91 ARG A C 1
ATOM 759 O O . ARG A 1 91 ? -13.689 -6.777 9.052 1.00 97.69 91 ARG A O 1
ATOM 766 N N . TYR A 1 92 ? -14.362 -6.817 11.196 1.00 96.38 92 TYR A N 1
ATOM 767 C CA . TYR A 1 92 ? -13.933 -8.184 11.507 1.00 96.38 92 TYR A CA 1
ATOM 768 C C . TYR A 1 92 ? -14.470 -9.246 10.539 1.00 96.38 92 TYR A C 1
ATOM 770 O O . TYR A 1 92 ? -13.745 -10.170 10.181 1.00 96.38 92 TYR A O 1
ATOM 778 N N . TYR A 1 93 ? -15.719 -9.109 10.081 1.00 96.94 93 TYR A N 1
ATOM 779 C CA . TYR A 1 93 ? -16.317 -10.064 9.143 1.00 96.94 93 TYR A CA 1
ATOM 780 C C . TYR A 1 93 ? -15.587 -10.078 7.794 1.00 96.94 93 TYR A C 1
ATOM 782 O O . TYR A 1 93 ? -15.265 -11.144 7.274 1.00 96.94 93 TYR A O 1
ATOM 790 N N . ILE A 1 94 ? -15.264 -8.893 7.263 1.00 96.25 94 ILE A N 1
ATOM 791 C CA . ILE A 1 94 ? -14.539 -8.761 5.994 1.00 96.25 94 ILE A CA 1
ATOM 792 C C . ILE A 1 94 ? -13.127 -9.332 6.152 1.00 96.25 94 ILE A C 1
ATOM 794 O O . ILE A 1 94 ? -12.718 -10.179 5.360 1.00 96.25 94 ILE A O 1
ATOM 798 N N . ALA A 1 95 ? -12.423 -8.951 7.223 1.00 96.44 95 ALA A N 1
ATOM 799 C CA . ALA A 1 95 ? -11.101 -9.491 7.533 1.00 96.44 95 ALA A CA 1
ATOM 800 C C . ALA A 1 95 ? -11.101 -11.028 7.605 1.00 96.44 95 ALA A C 1
ATOM 802 O O . ALA A 1 95 ? -10.243 -11.670 7.007 1.00 96.44 95 ALA A O 1
ATOM 803 N N . SER A 1 96 ? -12.089 -11.625 8.282 1.00 95.69 96 SER A N 1
ATOM 804 C CA . SER A 1 96 ? -12.219 -13.082 8.375 1.00 95.69 96 SER A CA 1
ATOM 805 C C . SER A 1 96 ? -12.489 -13.733 7.022 1.00 95.69 96 SER A C 1
ATOM 807 O O . SER A 1 96 ? -11.977 -14.819 6.783 1.00 95.69 96 SER A O 1
ATOM 809 N N . SER A 1 97 ? -13.281 -13.101 6.151 1.00 96.69 97 SER A N 1
ATOM 810 C CA . SER A 1 97 ? -13.590 -13.642 4.820 1.00 96.69 97 SER A CA 1
ATOM 811 C C . SER A 1 97 ? -12.389 -13.640 3.872 1.00 96.69 97 SER A C 1
ATOM 813 O O . SER A 1 97 ? -12.293 -14.505 3.014 1.00 96.69 97 SER A O 1
ATOM 815 N N . ILE A 1 98 ? -11.460 -12.696 4.048 1.00 95.12 98 ILE A N 1
ATOM 816 C CA . ILE A 1 98 ? -10.228 -12.587 3.251 1.00 95.12 98 ILE A CA 1
ATOM 817 C C . ILE A 1 98 ? -9.193 -13.647 3.658 1.00 95.12 98 ILE A C 1
ATOM 819 O O . ILE A 1 98 ? -8.359 -14.034 2.843 1.00 95.12 98 ILE A O 1
ATOM 823 N N . LEU A 1 99 ? -9.229 -14.086 4.919 1.00 91.00 99 LEU A N 1
ATOM 824 C CA . LEU A 1 99 ? -8.286 -15.052 5.495 1.00 91.00 99 LEU A CA 1
ATOM 825 C C . LEU A 1 99 ? -8.788 -16.506 5.471 1.00 91.00 99 LEU A C 1
ATOM 827 O O . LEU A 1 99 ? -8.055 -17.389 5.915 1.00 91.00 99 LEU A O 1
ATOM 831 N N . ALA A 1 100 ? -10.028 -16.736 5.035 1.00 83.75 100 ALA A N 1
ATOM 832 C CA . ALA A 1 100 ? -10.655 -18.055 4.950 1.00 83.75 100 ALA A CA 1
ATOM 833 C C . ALA A 1 100 ? -10.308 -18.760 3.633 1.00 83.75 100 ALA A C 1
ATOM 835 O O . ALA A 1 100 ? -10.099 -19.993 3.686 1.00 83.75 100 ALA A O 1
#

InterPro domains:
  IPR011990 Tetratricopeptide-like helical domain superfamily [G3DSA:1.25.40.10] (5-99)
  IPR011990 Tetratricopeptide-like helical domain superfamily [SSF48452] (7-93)

Organism: NCBI:txid1936077

pLDDT: mean 95.46, std 6.38, range [61.69, 98.69]